Protein AF-A0A850H2P6-F1 (afdb_monomer_lite)

Structure (mmCIF, N/CA/C/O backbone):
data_AF-A0A850H2P6-F1
#
_entry.id   AF-A0A850H2P6-F1
#
loop_
_atom_site.group_PDB
_atom_site.id
_atom_site.type_symbol
_atom_site.label_atom_id
_atom_site.label_alt_id
_atom_site.label_comp_id
_atom_site.label_asym_id
_atom_site.label_entity_id
_atom_site.label_seq_id
_atom_site.pdbx_PDB_ins_code
_atom_site.Cartn_x
_atom_site.Cartn_y
_atom_site.Cartn_z
_atom_site.occupancy
_atom_site.B_iso_or_equiv
_atom_site.auth_seq_id
_atom_site.auth_comp_id
_atom_site.auth_asym_id
_atom_site.auth_atom_id
_atom_site.pdbx_PDB_model_num
ATOM 1 N N . MET A 1 1 ? -9.279 8.695 -12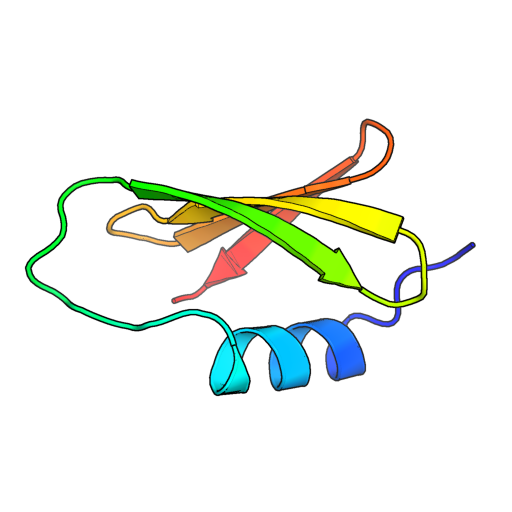.663 1.00 54.12 1 MET A N 1
ATOM 2 C CA . MET A 1 1 ? -8.918 7.266 -12.715 1.00 54.12 1 MET A CA 1
ATOM 3 C C . MET A 1 1 ? -9.401 6.674 -11.419 1.00 54.12 1 MET A C 1
ATOM 5 O O . MET A 1 1 ? -9.143 7.279 -10.391 1.00 54.12 1 MET A O 1
ATOM 9 N N . GLN A 1 2 ? -10.187 5.609 -11.485 1.00 66.25 2 GLN A N 1
ATOM 10 C CA . GLN A 1 2 ? -10.671 4.914 -10.301 1.00 66.25 2 GLN A CA 1
ATOM 11 C C . GLN A 1 2 ? -9.659 3.813 -9.998 1.00 66.25 2 GLN A C 1
ATOM 13 O O . GLN A 1 2 ? -9.338 3.044 -10.900 1.00 66.25 2 GLN A O 1
ATOM 18 N N . ILE A 1 3 ? -9.121 3.792 -8.782 1.00 71.12 3 ILE A N 1
ATOM 19 C CA . ILE A 1 3 ? -8.229 2.721 -8.341 1.00 71.12 3 ILE A CA 1
ATOM 20 C C . ILE A 1 3 ? -9.060 1.439 -8.253 1.00 71.12 3 ILE A C 1
ATOM 22 O O . ILE A 1 3 ? -10.124 1.431 -7.629 1.00 71.12 3 ILE A O 1
ATOM 26 N N . ASP A 1 4 ? -8.593 0.376 -8.903 1.00 83.06 4 ASP A N 1
ATOM 27 C CA . ASP A 1 4 ? -9.142 -0.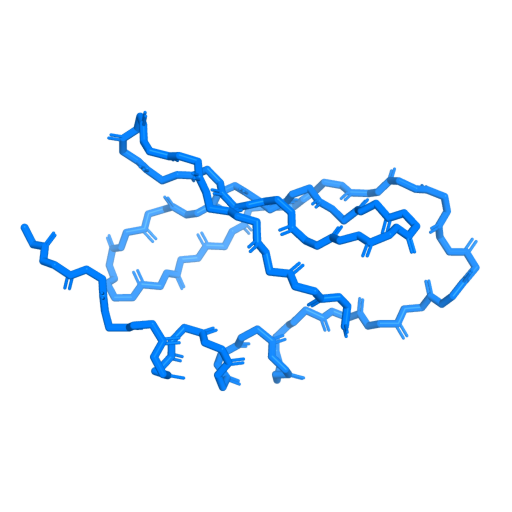960 -8.705 1.00 83.06 4 ASP A CA 1
ATOM 28 C C . ASP A 1 4 ? -8.608 -1.507 -7.377 1.00 83.06 4 ASP A C 1
ATOM 30 O O . ASP A 1 4 ? -7.426 -1.830 -7.244 1.00 83.06 4 ASP A O 1
ATOM 34 N N . PHE A 1 5 ? -9.477 -1.537 -6.369 1.00 78.69 5 PHE A N 1
ATOM 35 C CA . PHE A 1 5 ? -9.114 -1.946 -5.015 1.00 78.69 5 PHE A CA 1
ATOM 36 C C . PHE A 1 5 ? -8.748 -3.426 -4.914 1.00 78.69 5 PHE A C 1
ATOM 38 O O . PHE A 1 5 ? -7.948 -3.779 -4.052 1.00 78.69 5 PHE A O 1
ATOM 45 N N . GLU A 1 6 ? -9.301 -4.278 -5.779 1.00 84.25 6 GLU A N 1
ATOM 46 C CA . GLU A 1 6 ? -8.992 -5.709 -5.784 1.00 84.25 6 GLU A CA 1
ATOM 47 C C . GLU A 1 6 ? -7.575 -5.924 -6.322 1.00 84.25 6 GLU A C 1
ATOM 49 O O . GLU A 1 6 ? -6.738 -6.533 -5.657 1.00 84.25 6 GLU A O 1
ATOM 54 N N . ALA A 1 7 ? -7.251 -5.289 -7.452 1.00 84.44 7 ALA A N 1
ATOM 55 C CA . ALA A 1 7 ? -5.904 -5.329 -8.014 1.00 84.44 7 ALA A CA 1
ATOM 56 C C . ALA A 1 7 ? -4.852 -4.658 -7.106 1.00 84.44 7 ALA A C 1
ATOM 58 O O . ALA A 1 7 ? -3.705 -5.107 -7.048 1.00 84.44 7 ALA A O 1
ATOM 59 N N . LEU A 1 8 ? -5.221 -3.593 -6.381 1.00 83.19 8 LEU A N 1
ATOM 60 C CA . LEU A 1 8 ? -4.330 -2.954 -5.408 1.00 83.19 8 LEU A CA 1
ATOM 61 C C . LEU A 1 8 ? -4.051 -3.867 -4.206 1.00 83.19 8 LEU A C 1
ATOM 63 O O . LEU A 1 8 ? -2.918 -3.895 -3.729 1.00 83.19 8 LEU A O 1
ATOM 67 N N . ALA A 1 9 ? -5.050 -4.614 -3.731 1.00 81.06 9 ALA A N 1
ATOM 68 C CA . ALA A 1 9 ? -4.874 -5.570 -2.642 1.00 81.06 9 ALA A CA 1
ATOM 69 C C . ALA A 1 9 ? -3.928 -6.716 -3.046 1.00 81.06 9 ALA A C 1
ATOM 71 O O . ALA A 1 9 ? -2.974 -6.994 -2.324 1.00 81.06 9 ALA A O 1
ATOM 72 N N . GLU A 1 10 ? -4.105 -7.306 -4.233 1.00 85.31 10 GLU A N 1
ATOM 73 C CA . GLU A 1 10 ? -3.190 -8.342 -4.751 1.00 85.31 10 GLU A CA 1
ATOM 74 C C . GLU A 1 10 ? -1.752 -7.818 -4.929 1.00 85.31 10 GLU A C 1
ATOM 76 O O . GLU A 1 10 ? -0.763 -8.500 -4.635 1.00 85.31 10 GLU A O 1
ATOM 81 N N . PHE A 1 11 ? -1.612 -6.576 -5.400 1.00 85.75 11 PHE A N 1
ATOM 82 C CA . PHE A 1 11 ? -0.311 -5.925 -5.505 1.00 85.75 11 PHE A CA 1
ATOM 83 C C . PHE A 1 11 ? 0.331 -5.713 -4.129 1.00 85.75 11 PHE A C 1
ATOM 85 O O . PHE A 1 11 ? 1.523 -5.981 -3.966 1.00 85.75 11 PHE A O 1
ATOM 92 N N . ALA A 1 12 ? -0.449 -5.270 -3.142 1.00 81.62 12 ALA A N 1
ATOM 93 C CA . ALA A 1 12 ? 0.012 -5.091 -1.772 1.00 81.62 12 ALA A CA 1
ATOM 94 C C . ALA A 1 12 ? 0.505 -6.417 -1.171 1.00 81.62 12 ALA A C 1
ATOM 96 O O . ALA A 1 12 ? 1.620 -6.459 -0.661 1.00 81.62 12 ALA A O 1
ATOM 97 N N . GLU A 1 13 ? -0.241 -7.516 -1.322 1.00 80.19 13 GLU A N 1
ATOM 98 C CA . GLU A 1 13 ? 0.159 -8.843 -0.822 1.00 80.19 13 GLU A CA 1
ATOM 99 C C . GLU A 1 13 ? 1.493 -9.341 -1.398 1.00 80.19 13 GLU A C 1
ATOM 101 O O . GLU A 1 13 ? 2.253 -10.036 -0.725 1.00 80.19 13 GLU A O 1
ATOM 106 N N . THR A 1 14 ? 1.786 -9.005 -2.655 1.00 81.62 14 THR A N 1
ATOM 107 C CA . THR A 1 14 ? 2.978 -9.499 -3.364 1.00 81.62 14 THR A CA 1
ATOM 108 C C . THR A 1 14 ? 4.177 -8.560 -3.288 1.00 81.62 14 THR A C 1
ATOM 110 O O . THR A 1 14 ? 5.311 -8.999 -3.490 1.00 81.62 14 THR A O 1
ATOM 113 N N . THR A 1 15 ? 3.942 -7.275 -3.022 1.00 80.94 15 THR A N 1
ATOM 114 C CA . THR A 1 15 ? 4.969 -6.227 -3.089 1.00 80.94 15 THR A CA 1
ATOM 115 C C . THR A 1 15 ? 5.320 -5.668 -1.718 1.00 80.94 15 THR A C 1
ATOM 117 O O . THR A 1 15 ? 6.460 -5.253 -1.503 1.00 80.94 15 THR A O 1
ATOM 120 N N . PHE A 1 16 ? 4.366 -5.612 -0.788 1.00 78.88 16 PHE A N 1
ATOM 121 C CA . PHE A 1 16 ? 4.615 -5.043 0.529 1.00 78.88 16 PHE A CA 1
ATOM 122 C C . PHE A 1 16 ? 5.273 -6.125 1.376 1.00 78.88 16 PHE A C 1
ATOM 124 O O . PHE A 1 16 ? 4.687 -7.167 1.633 1.00 78.88 16 PHE A O 1
ATOM 131 N N . ASP A 1 17 ? 6.524 -5.902 1.777 1.00 68.81 17 ASP A N 1
ATOM 132 C CA . ASP A 1 17 ? 7.229 -6.869 2.617 1.00 68.81 17 ASP A CA 1
ATOM 133 C C . ASP A 1 17 ? 6.596 -6.875 4.023 1.00 68.81 17 ASP A C 1
ATOM 135 O O . ASP A 1 17 ? 6.453 -5.826 4.662 1.00 68.81 17 ASP A O 1
ATOM 139 N N . PHE A 1 18 ? 6.165 -8.038 4.498 1.00 65.69 18 PHE A N 1
ATOM 140 C CA . PHE A 1 18 ? 5.524 -8.189 5.801 1.00 65.69 18 PHE A CA 1
ATOM 141 C C . PHE A 1 18 ? 6.549 -8.709 6.800 1.00 65.69 18 PHE A C 1
ATOM 143 O O . PHE A 1 18 ? 6.740 -9.917 6.933 1.00 65.69 18 PHE A O 1
ATOM 150 N N . ASP A 1 19 ? 7.196 -7.809 7.535 1.00 66.31 19 ASP A N 1
ATOM 151 C CA . ASP A 1 19 ? 8.029 -8.203 8.667 1.00 66.31 19 ASP A CA 1
ATOM 152 C C . ASP A 1 19 ? 7.462 -7.588 9.952 1.00 66.31 19 ASP A C 1
ATOM 154 O O . ASP A 1 19 ? 7.462 -6.375 10.165 1.00 66.31 19 ASP A O 1
ATOM 158 N N . GLU A 1 20 ? 6.939 -8.474 10.803 1.00 64.25 20 GLU A N 1
ATOM 159 C CA . GLU A 1 20 ? 6.316 -8.176 12.098 1.00 64.25 20 GLU A CA 1
ATOM 160 C C . GLU A 1 20 ? 7.245 -7.438 13.076 1.00 64.25 20 GLU A C 1
ATOM 162 O O . GLU A 1 20 ? 6.786 -6.920 14.093 1.00 64.25 20 GLU A O 1
ATOM 167 N N . ARG A 1 21 ? 8.548 -7.383 12.778 1.00 64.31 21 ARG A N 1
ATOM 168 C CA . ARG A 1 21 ? 9.575 -6.757 13.617 1.00 64.31 21 ARG A CA 1
ATOM 169 C C . ARG A 1 21 ? 9.886 -5.317 13.228 1.00 64.31 21 ARG A C 1
ATOM 171 O O . ARG A 1 21 ? 10.639 -4.671 13.955 1.00 64.31 21 ARG A O 1
ATOM 178 N N . PHE A 1 22 ? 9.368 -4.821 12.106 1.00 60.47 22 PHE A N 1
ATOM 179 C CA . PHE A 1 22 ? 9.541 -3.419 11.738 1.00 60.47 22 PHE A CA 1
ATOM 180 C C . PHE A 1 22 ? 8.444 -2.582 12.405 1.00 60.47 22 PHE A C 1
ATOM 182 O O . 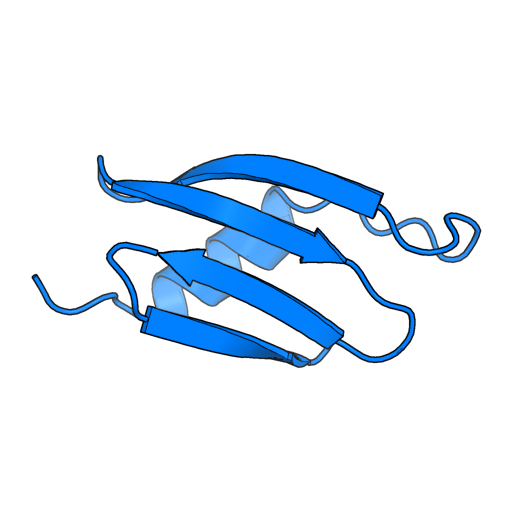PHE A 1 22 ? 7.257 -2.720 12.109 1.00 60.47 22 PHE A O 1
ATOM 189 N N . GLU A 1 23 ? 8.870 -1.750 13.358 1.00 60.03 23 GLU A N 1
ATOM 190 C CA . GLU A 1 23 ? 8.104 -0.615 13.868 1.00 60.03 23 GLU A CA 1
ATOM 191 C C . GLU A 1 23 ? 8.017 0.421 12.746 1.00 60.03 23 GLU A C 1
ATOM 193 O O . GLU A 1 23 ? 9.056 0.843 12.250 1.00 60.03 23 GLU A O 1
ATOM 198 N N . ASP A 1 24 ? 6.794 0.749 12.334 1.00 70.06 24 ASP A N 1
ATOM 199 C CA . ASP A 1 24 ? 6.397 1.818 11.415 1.00 70.06 24 ASP A CA 1
ATOM 200 C C . ASP A 1 24 ? 7.417 2.203 10.321 1.00 70.06 24 ASP A C 1
ATOM 202 O O . ASP A 1 24 ? 8.354 2.967 10.550 1.00 70.06 24 ASP A O 1
ATOM 206 N N . ASP A 1 25 ? 7.203 1.709 9.098 1.00 80.69 25 ASP A N 1
ATOM 207 C CA . ASP A 1 25 ? 8.103 1.953 7.963 1.00 80.69 25 ASP A CA 1
ATOM 208 C C . ASP A 1 25 ? 7.363 2.546 6.760 1.00 80.69 25 ASP A C 1
ATOM 210 O O . ASP A 1 25 ? 6.210 2.203 6.486 1.00 80.69 25 ASP A O 1
ATOM 214 N N . GLU A 1 26 ? 8.042 3.414 6.016 1.00 86.75 26 GLU A N 1
ATOM 215 C CA . GLU A 1 26 ? 7.476 4.168 4.898 1.00 86.75 26 GLU A CA 1
ATOM 216 C C . GLU A 1 26 ? 8.249 3.905 3.609 1.00 86.75 26 GLU A C 1
ATOM 218 O O . GLU A 1 26 ? 9.472 4.046 3.545 1.00 86.75 26 GLU A O 1
ATOM 223 N N . PHE A 1 27 ? 7.530 3.567 2.540 1.00 86.12 27 PHE A N 1
ATOM 224 C CA . PHE A 1 27 ? 8.131 3.369 1.226 1.00 86.12 27 PHE A CA 1
ATOM 225 C C . PHE A 1 27 ? 7.229 3.867 0.096 1.00 86.12 27 PHE A C 1
ATOM 227 O O . 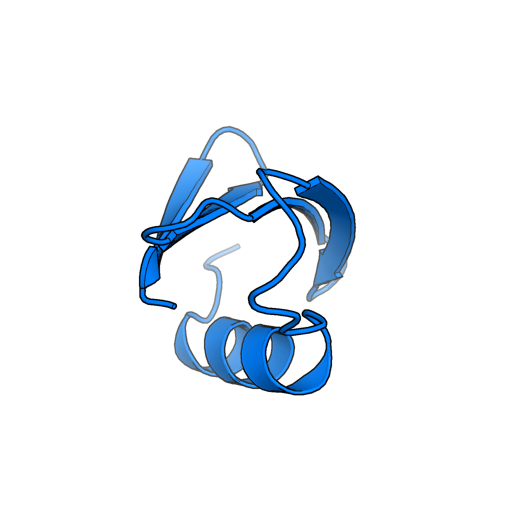PHE A 1 27 ? 6.005 3.916 0.196 1.00 86.12 27 PHE A O 1
ATOM 234 N N . GLY A 1 28 ? 7.860 4.251 -1.013 1.00 89.19 28 GLY A N 1
ATOM 235 C CA . GLY A 1 28 ? 7.170 4.653 -2.236 1.00 89.19 28 GLY A CA 1
ATOM 236 C C . GLY A 1 28 ? 7.171 3.529 -3.266 1.00 89.19 28 GLY A C 1
ATOM 237 O O . GLY A 1 28 ? 8.198 2.883 -3.478 1.00 89.19 28 GLY A O 1
ATOM 238 N N . CYS A 1 29 ? 6.047 3.325 -3.946 1.00 87.38 29 CYS A N 1
ATOM 239 C CA . CYS A 1 29 ? 5.950 2.405 -5.079 1.00 87.38 29 CYS A CA 1
ATOM 240 C C . CYS A 1 29 ? 5.096 2.998 -6.208 1.00 87.38 29 CYS A C 1
ATOM 242 O O . CYS A 1 29 ? 4.552 4.096 -6.087 1.00 87.38 29 CYS A O 1
ATOM 244 N N . GLN A 1 30 ? 5.029 2.304 -7.345 1.00 89.38 30 GLN A N 1
ATOM 245 C CA . GLN A 1 30 ? 4.155 2.683 -8.453 1.00 89.38 30 GLN A CA 1
ATOM 246 C C . GLN A 1 30 ? 3.142 1.577 -8.729 1.00 89.38 30 GLN A C 1
ATOM 248 O O . GLN A 1 30 ? 3.526 0.419 -8.876 1.00 89.38 30 GLN A O 1
ATOM 253 N N . PHE A 1 31 ? 1.874 1.957 -8.853 1.00 86.06 31 PHE A N 1
ATOM 254 C CA . PHE A 1 31 ? 0.766 1.076 -9.212 1.00 86.06 31 PHE A CA 1
ATOM 255 C C . PHE A 1 31 ? -0.067 1.741 -10.307 1.00 86.06 31 PHE A C 1
ATOM 257 O O . PHE A 1 31 ? -0.425 2.907 -10.180 1.00 86.06 31 PHE A O 1
ATOM 264 N N . ASP A 1 32 ? -0.329 1.027 -11.403 1.00 85.81 32 ASP A N 1
ATOM 265 C CA . ASP A 1 32 ? -1.086 1.534 -12.563 1.00 85.81 32 ASP A CA 1
ATOM 266 C C . ASP A 1 32 ? -0.612 2.919 -13.075 1.00 85.81 32 ASP A C 1
ATOM 268 O O . ASP A 1 32 ? -1.386 3.822 -13.388 1.00 85.81 32 ASP A O 1
ATOM 272 N N . GLY A 1 33 ? 0.710 3.133 -13.090 1.00 85.62 33 GLY A N 1
ATOM 273 C CA . GLY A 1 33 ? 1.323 4.407 -13.494 1.00 85.62 33 GLY A CA 1
ATOM 274 C C . GLY A 1 33 ? 1.169 5.556 -12.484 1.00 85.62 33 GLY A C 1
ATOM 275 O O . GLY A 1 33 ? 1.605 6.674 -12.763 1.00 85.62 33 GLY A O 1
ATOM 276 N N . MET A 1 34 ? 0.589 5.296 -11.312 1.00 85.19 34 MET A N 1
ATOM 277 C CA . MET A 1 34 ? 0.429 6.238 -10.208 1.00 85.19 34 MET A CA 1
ATOM 278 C C . MET A 1 34 ? 1.495 6.006 -9.138 1.00 85.19 34 MET A C 1
ATOM 280 O O . MET A 1 34 ? 1.805 4.868 -8.798 1.00 85.19 34 MET A O 1
ATOM 284 N N . ALA A 1 35 ? 2.053 7.087 -8.590 1.00 89.12 35 ALA A N 1
ATOM 285 C CA . ALA A 1 35 ? 2.919 6.998 -7.421 1.00 89.12 35 ALA A CA 1
ATOM 286 C C . ALA A 1 35 ? 2.068 6.806 -6.160 1.00 89.12 35 ALA A C 1
ATOM 288 O O . ALA A 1 35 ? 1.163 7.600 -5.900 1.00 89.12 35 ALA A O 1
ATOM 289 N N . LEU A 1 36 ? 2.386 5.766 -5.396 1.00 89.94 36 LEU A N 1
ATOM 290 C CA . LEU A 1 36 ? 1.802 5.467 -4.099 1.00 89.94 36 LEU A CA 1
ATOM 291 C C . LEU A 1 36 ? 2.846 5.708 -3.010 1.00 89.94 36 LEU A C 1
ATOM 293 O O . LEU A 1 36 ? 3.997 5.281 -3.145 1.00 89.94 36 LEU A O 1
ATOM 297 N N . PHE A 1 37 ? 2.428 6.340 -1.919 1.00 90.62 37 PHE A N 1
ATOM 298 C CA . PHE A 1 37 ? 3.205 6.424 -0.686 1.00 90.62 37 PHE A CA 1
ATOM 299 C C . PHE A 1 37 ? 2.562 5.509 0.343 1.00 90.62 37 PHE A C 1
ATOM 301 O O . PHE A 1 37 ? 1.391 5.679 0.668 1.0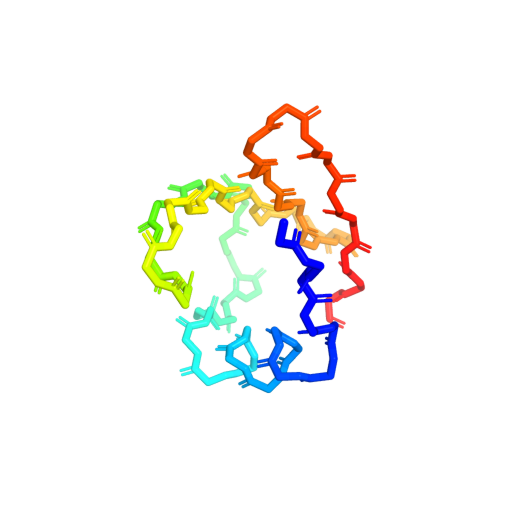0 90.62 37 PHE A O 1
ATOM 308 N N . VAL A 1 38 ? 3.302 4.509 0.805 1.00 89.00 38 VAL A N 1
ATOM 309 C CA . VAL A 1 38 ? 2.790 3.476 1.701 1.00 89.00 38 VAL A CA 1
ATOM 310 C C . VAL A 1 38 ? 3.469 3.623 3.050 1.00 89.00 38 VAL A C 1
ATOM 312 O O . VAL A 1 38 ? 4.685 3.473 3.156 1.00 89.00 38 VAL A O 1
ATOM 315 N N . THR A 1 39 ? 2.671 3.872 4.078 1.00 88.31 39 THR A N 1
ATOM 316 C CA . THR A 1 39 ? 3.078 3.814 5.479 1.00 88.31 39 THR A CA 1
ATOM 317 C C . THR A 1 39 ? 2.551 2.509 6.060 1.00 88.31 39 THR A C 1
ATOM 319 O O . THR A 1 39 ? 1.342 2.274 6.122 1.00 88.31 39 THR A O 1
ATOM 322 N N . ARG A 1 40 ? 3.461 1.632 6.471 1.00 84.88 40 ARG A N 1
ATOM 323 C CA . ARG A 1 40 ? 3.135 0.406 7.202 1.00 84.88 40 ARG A CA 1
ATOM 324 C C . ARG A 1 40 ? 3.076 0.758 8.671 1.00 84.88 40 ARG A C 1
ATOM 326 O O . ARG A 1 40 ? 4.066 1.245 9.196 1.00 84.88 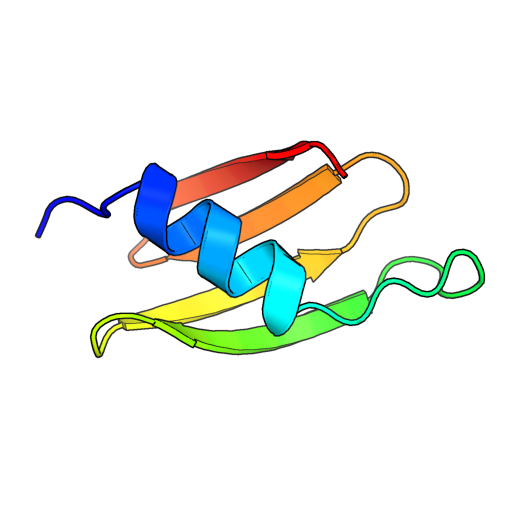40 ARG A O 1
ATOM 333 N N . THR A 1 41 ? 1.956 0.490 9.321 1.00 81.62 41 THR A N 1
ATOM 334 C CA . THR A 1 41 ? 1.840 0.588 10.780 1.00 81.62 41 THR A CA 1
ATOM 335 C C . THR A 1 41 ? 1.646 -0.800 11.383 1.00 81.62 41 THR A C 1
ATOM 337 O O . THR A 1 41 ? 1.511 -1.793 10.659 1.00 81.62 41 THR A O 1
ATOM 340 N N . GLN A 1 42 ? 1.618 -0.904 12.713 1.00 78.88 42 GLN A N 1
ATOM 341 C CA . GLN A 1 42 ? 1.301 -2.177 13.368 1.00 78.88 42 GLN A CA 1
ATOM 342 C C . GLN A 1 42 ? -0.112 -2.698 13.046 1.00 78.88 42 GLN A C 1
ATOM 344 O O . GLN A 1 42 ? -0.308 -3.916 13.011 1.00 78.88 42 GLN A O 1
ATOM 349 N N . ASP A 1 43 ? -1.063 -1.805 12.770 1.00 81.31 43 ASP A N 1
ATOM 350 C CA . ASP A 1 43 ? -2.481 -2.151 12.631 1.00 81.31 43 ASP A CA 1
ATOM 351 C C . ASP A 1 43 ? -2.960 -2.179 11.168 1.00 81.31 43 ASP A C 1
ATOM 353 O O . ASP A 1 43 ? -3.857 -2.952 10.824 1.00 81.31 43 ASP A O 1
ATOM 357 N N . CYS A 1 44 ? -2.377 -1.350 10.296 1.00 84.50 44 CYS A N 1
ATOM 358 C CA . CYS A 1 44 ? -2.827 -1.189 8.911 1.00 84.50 44 CYS A CA 1
ATOM 359 C C . CYS A 1 44 ? -1.725 -0.711 7.951 1.00 84.50 44 CYS A C 1
ATOM 361 O O . CYS A 1 44 ? -0.694 -0.164 8.358 1.00 84.50 44 CYS A O 1
ATOM 363 N N . PHE A 1 45 ? -1.985 -0.865 6.653 1.00 86.25 45 PHE A N 1
ATOM 364 C CA . PHE A 1 45 ? -1.288 -0.146 5.592 1.00 86.25 45 PHE A CA 1
ATOM 365 C C . PHE A 1 45 ? -2.052 1.117 5.245 1.00 86.25 45 PHE A C 1
ATOM 367 O O . PHE A 1 45 ? -3.203 1.060 4.812 1.00 86.25 45 PHE A O 1
ATOM 374 N N . ARG A 1 46 ? -1.391 2.258 5.368 1.00 89.56 46 ARG A N 1
ATOM 375 C CA . ARG A 1 46 ? -1.911 3.529 4.891 1.00 89.56 46 ARG A CA 1
ATOM 376 C C . ARG A 1 46 ? -1.272 3.853 3.551 1.00 89.56 46 ARG A C 1
ATOM 378 O O . ARG A 1 46 ? -0.054 3.934 3.447 1.00 89.56 46 ARG A O 1
ATOM 385 N N . ILE A 1 47 ? -2.095 4.025 2.528 1.00 89.88 47 ILE A N 1
ATOM 386 C CA . ILE A 1 47 ? -1.672 4.289 1.155 1.00 89.88 47 ILE A CA 1
ATOM 387 C C . ILE A 1 47 ? -2.160 5.680 0.776 1.00 89.88 47 ILE A C 1
ATOM 389 O O . ILE A 1 47 ? -3.362 5.936 0.748 1.00 89.88 47 ILE A O 1
ATOM 393 N N . GLU A 1 48 ? -1.235 6.578 0.467 1.00 90.88 48 GLU A N 1
ATOM 394 C CA . GLU A 1 48 ? -1.537 7.920 -0.014 1.00 90.88 48 GLU A CA 1
ATOM 395 C C . GLU A 1 48 ? -1.291 8.003 -1.521 1.00 90.88 48 GLU A C 1
ATOM 397 O O . GLU A 1 48 ? -0.204 7.693 -2.019 1.00 90.88 48 GLU A O 1
ATOM 402 N N . ALA A 1 49 ? -2.317 8.429 -2.255 1.00 87.38 49 ALA A N 1
ATOM 403 C CA . ALA A 1 49 ? -2.298 8.516 -3.707 1.00 87.38 49 ALA A CA 1
ATOM 404 C C . ALA A 1 49 ? -3.154 9.699 -4.171 1.00 87.38 49 ALA A C 1
ATOM 406 O O . ALA A 1 49 ? -4.331 9.775 -3.848 1.00 87.38 49 ALA A O 1
ATOM 407 N N . ASN A 1 50 ? -2.585 10.641 -4.935 1.00 82.12 50 ASN A N 1
ATOM 408 C CA . ASN A 1 50 ? -3.321 11.782 -5.511 1.00 82.12 50 ASN A CA 1
ATOM 409 C C . ASN A 1 50 ? -4.260 12.528 -4.530 1.00 82.12 50 ASN A C 1
ATOM 411 O O . ASN A 1 50 ? -5.360 12.919 -4.908 1.00 82.12 50 ASN A O 1
ATOM 415 N N . GLN A 1 51 ? -3.799 12.782 -3.298 1.00 78.56 51 GLN A N 1
ATOM 416 C CA . GLN A 1 51 ? -4.561 13.429 -2.207 1.00 78.56 51 GLN A CA 1
ATOM 417 C C . GLN A 1 51 ? -5.673 12.571 -1.579 1.00 78.56 51 GLN A C 1
ATOM 419 O O . GLN A 1 51 ? -6.377 13.050 -0.691 1.00 78.56 51 GLN A O 1
ATOM 424 N N . GLU A 1 52 ? -5.810 11.315 -1.991 1.00 84.25 52 GLU A N 1
ATOM 425 C CA . GLU A 1 52 ? -6.645 10.318 -1.331 1.00 84.25 52 GLU A CA 1
ATOM 426 C C . GLU A 1 52 ? -5.789 9.474 -0.382 1.00 84.25 52 GLU A C 1
ATOM 428 O O . GLU A 1 52 ? -4.620 9.193 -0.654 1.00 84.25 52 GLU A O 1
ATOM 433 N N . VAL A 1 53 ? -6.383 9.088 0.747 1.00 88.69 53 VAL A N 1
ATOM 434 C CA . VAL A 1 53 ? -5.776 8.191 1.732 1.00 88.69 53 VAL A CA 1
ATOM 435 C C . VAL A 1 53 ? -6.655 6.956 1.827 1.00 88.69 53 VAL A C 1
ATOM 437 O O . VAL A 1 53 ? -7.854 7.068 2.090 1.00 88.69 53 VAL A O 1
ATOM 440 N N . LEU A 1 54 ? -6.054 5.793 1.611 1.00 87.31 54 LEU A N 1
ATOM 441 C CA . LEU A 1 54 ? -6.691 4.497 1.764 1.00 87.31 54 LEU A CA 1
ATOM 442 C C . LEU A 1 54 ? -6.048 3.752 2.930 1.00 87.31 54 LEU A C 1
ATOM 444 O O . LEU A 1 54 ? -4.825 3.723 3.045 1.00 87.31 54 LEU A O 1
ATOM 448 N N . GLU A 1 55 ? -6.863 3.122 3.763 1.00 88.50 55 GLU A N 1
ATOM 449 C CA . GLU A 1 55 ? -6.387 2.234 4.820 1.00 88.50 55 GLU A CA 1
ATOM 450 C C . GLU A 1 55 ? -6.774 0.803 4.463 1.00 88.50 55 GLU A C 1
ATOM 452 O O . GLU A 1 55 ? -7.957 0.488 4.308 1.00 88.50 55 GLU A O 1
ATOM 457 N N . LEU A 1 56 ? -5.769 -0.054 4.303 1.00 83.31 56 LEU A N 1
ATOM 458 C CA . LEU A 1 56 ? -5.951 -1.487 4.142 1.00 83.31 56 LEU A CA 1
ATOM 459 C C . LEU A 1 56 ? -5.600 -2.182 5.459 1.00 83.31 56 LEU A C 1
ATOM 461 O O . LEU A 1 56 ? -4.614 -1.806 6.102 1.00 83.31 56 LEU A O 1
ATOM 465 N N . PRO A 1 57 ? -6.380 -3.193 5.876 1.00 80.62 57 PRO A N 1
ATOM 466 C CA . PRO A 1 57 ? -5.963 -4.047 6.975 1.00 80.62 57 PRO A CA 1
ATOM 467 C C . PRO A 1 57 ? -4.631 -4.716 6.628 1.00 80.62 57 PRO A C 1
ATOM 469 O O . PRO A 1 57 ? -4.296 -4.873 5.451 1.00 80.62 57 PRO A O 1
ATOM 472 N N . ARG A 1 58 ? -3.878 -5.072 7.667 1.00 70.94 58 ARG A N 1
ATOM 473 C CA . ARG A 1 58 ? -2.697 -5.914 7.506 1.00 70.94 58 ARG A CA 1
ATOM 474 C C . ARG A 1 58 ? -3.059 -7.258 6.880 1.00 70.94 58 ARG A C 1
ATOM 476 O O . ARG A 1 58 ? -4.103 -7.825 7.277 1.00 70.94 58 ARG A O 1
#

Foldseek 3Di:
DDDPVVVVVVCCVVPPDDDLPDAWDWDWDDDPNWIWIWIDHNFWIWIDTPNDIDTHGD

Sequence (58 aa):
MQIDFEALAEFAETTFDFDERFEDDEFGCQFDGMALFVTRTQDCFRIEANQEVLELPR

Secondary structure (DSSP, 8-state):
----HHHHHHHHHHHS---TT--SEEEEEEETTEEEEEEE-SSEEEEEETTEEEEEE-

Organism: NCBI:txid2744473

pLDDT: mean 80.85, std 8.88, range [54.12, 90.88]

Radius of gyration: 10.89 Å; chains: 1; bounding box: 20×23×27 Å